Protein AF-A0A2N9AHM5-F1 (afdb_monomer)

Mean predicted aligned error: 14.9 Å

Foldseek 3Di:
DPDPVVVVVVVVVPPPPPPVCPPCPPPVNVVVVVVVCCVPPVPQWDKDFDPQCRQQQADDPVRPDGDPQCRSRRTDTDHRPPPPPPPPDD

pLDDT: mean 75.4, std 16.94, range [47.31, 95.38]

InterPro domains:
  IPR036410 Heat shock protein DnaJ, cysteine-rich domain superfamily [SSF57938] (43-78)

Organism: Methylorubrum extorquens (NCBI:txid408)

Nearest PDB structures (foldseek):
  5x8t-assembly1_N  TM=2.415E-01  e=5.260E+00  Spinacia oleracea

Structure (mmCIF, N/CA/C/O backbone):
data_AF-A0A2N9AHM5-F1
#
_entry.id   AF-A0A2N9AHM5-F1
#
loop_
_atom_site.group_PDB
_atom_site.id
_atom_site.ty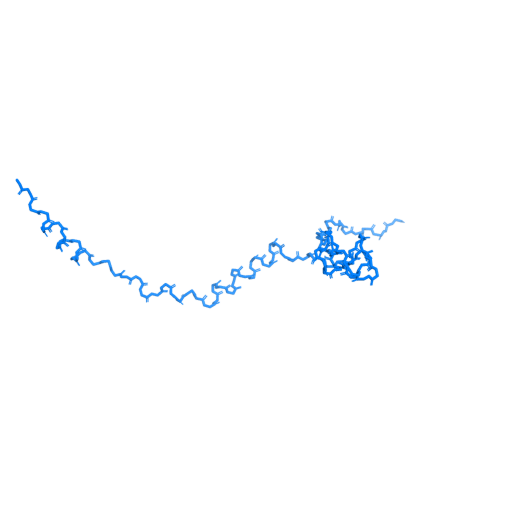pe_symbol
_atom_site.label_atom_id
_atom_site.label_alt_id
_atom_site.label_comp_id
_atom_site.label_asym_id
_atom_site.label_entity_id
_atom_site.label_seq_id
_atom_site.pdbx_PDB_ins_code
_atom_site.Cartn_x
_atom_site.Cartn_y
_atom_site.Cartn_z
_atom_site.occupancy
_atom_site.B_iso_or_equiv
_atom_site.auth_seq_id
_atom_site.auth_comp_id
_atom_site.auth_asym_id
_atom_site.auth_atom_id
_atom_site.pdbx_PDB_model_num
ATOM 1 N N . MET A 1 1 ? -50.444 37.785 1.048 1.00 47.81 1 MET A N 1
ATOM 2 C CA . MET A 1 1 ? -49.025 38.192 0.961 1.00 47.81 1 MET A CA 1
ATOM 3 C C . MET A 1 1 ? -48.341 37.740 2.241 1.00 47.81 1 MET A C 1
ATOM 5 O O . MET A 1 1 ? -48.337 38.471 3.218 1.00 47.81 1 MET A O 1
ATOM 9 N N . SER A 1 2 ? -47.896 36.481 2.276 1.00 48.78 2 SER A N 1
ATOM 10 C CA . SER A 1 2 ? -47.300 35.887 3.477 1.00 48.78 2 SER A CA 1
ATOM 11 C C . SER A 1 2 ? -45.874 36.409 3.613 1.00 48.78 2 SER A C 1
ATOM 13 O O . SER A 1 2 ? -45.036 36.163 2.743 1.00 48.78 2 SER A O 1
ATOM 15 N N . ASN A 1 3 ? -45.636 37.202 4.654 1.00 53.72 3 ASN A N 1
ATOM 16 C CA . ASN A 1 3 ? -44.383 37.905 4.872 1.00 53.72 3 ASN A CA 1
ATOM 17 C C . ASN A 1 3 ? -43.230 36.908 5.042 1.00 53.72 3 ASN A C 1
ATOM 19 O O . ASN A 1 3 ? -43.149 36.156 6.010 1.00 53.72 3 ASN A O 1
ATOM 23 N N . ARG A 1 4 ? -42.302 36.941 4.080 1.00 53.25 4 ARG A N 1
ATOM 24 C CA . ARG A 1 4 ? -41.071 36.133 4.006 1.00 53.25 4 ARG A CA 1
ATOM 25 C C . ARG A 1 4 ? -40.168 36.280 5.245 1.00 53.25 4 ARG A C 1
ATOM 27 O O . ARG A 1 4 ? -39.238 35.500 5.430 1.00 53.25 4 ARG A O 1
ATOM 34 N N . THR A 1 5 ? -40.426 37.288 6.071 1.00 55.28 5 THR A N 1
ATOM 35 C CA . THR A 1 5 ? -39.710 37.613 7.305 1.00 55.28 5 THR A CA 1
ATOM 36 C C . THR A 1 5 ? -40.076 36.709 8.482 1.00 55.28 5 THR A C 1
ATOM 38 O O . THR A 1 5 ? -39.180 36.374 9.249 1.00 55.28 5 THR A O 1
ATOM 41 N N . GLU A 1 6 ? -41.316 36.223 8.602 1.00 53.44 6 GLU A N 1
ATOM 42 C CA . GLU A 1 6 ? -41.719 35.392 9.755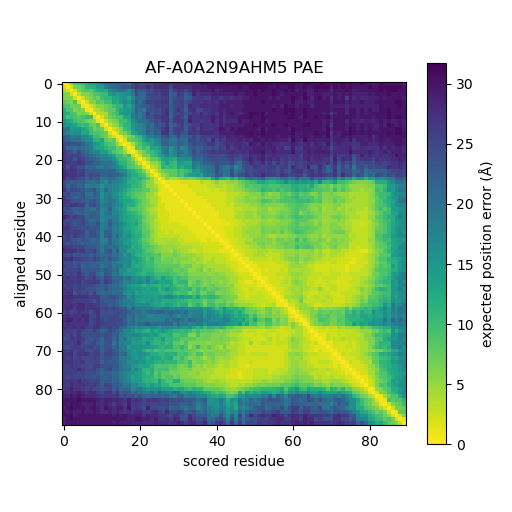 1.00 53.44 6 GLU A CA 1
ATOM 43 C C . GLU A 1 6 ? -41.149 33.966 9.680 1.00 53.44 6 GLU A C 1
ATOM 45 O O . GLU A 1 6 ? -40.716 33.402 10.685 1.00 53.44 6 GLU A O 1
ATOM 50 N N . ALA A 1 7 ? -41.012 33.419 8.468 1.00 51.81 7 ALA A N 1
ATOM 51 C CA . ALA A 1 7 ? -40.420 32.097 8.246 1.00 51.81 7 ALA A CA 1
ATOM 52 C C . ALA A 1 7 ? -38.931 32.018 8.644 1.00 51.81 7 ALA A C 1
ATOM 54 O O . ALA A 1 7 ? -38.440 30.951 9.008 1.00 51.81 7 ALA A O 1
ATOM 55 N N . ARG A 1 8 ? -38.201 33.142 8.602 1.00 51.41 8 ARG A N 1
ATOM 56 C CA . ARG A 1 8 ? -36.785 33.192 9.006 1.00 51.41 8 ARG A CA 1
ATOM 57 C C . ARG A 1 8 ? -36.600 33.206 10.522 1.00 51.41 8 ARG A C 1
ATOM 59 O O . ARG A 1 8 ? -35.613 32.659 10.998 1.00 51.41 8 ARG A O 1
ATOM 66 N N . VAL A 1 9 ? -37.539 33.784 11.272 1.00 52.81 9 VAL A N 1
ATOM 67 C CA . VAL A 1 9 ? -37.455 33.871 12.740 1.00 52.81 9 VAL A CA 1
ATOM 68 C C . VAL A 1 9 ? -37.778 32.518 13.391 1.00 52.81 9 VAL A C 1
ATOM 70 O O . VAL A 1 9 ? -37.095 32.110 14.327 1.00 52.81 9 VAL A O 1
ATOM 73 N N . SER A 1 10 ? -38.724 31.751 12.834 1.00 50.97 10 SER A N 1
ATOM 74 C CA . SER A 1 10 ? -39.058 30.400 13.325 1.00 50.97 10 SER A CA 1
ATOM 75 C C . SER A 1 10 ? -37.929 29.370 13.162 1.00 50.97 10 SER A C 1
ATOM 77 O O . SER A 1 10 ? -37.804 28.458 13.981 1.00 50.97 10 SER A O 1
ATOM 79 N N . ALA A 1 11 ? -37.077 29.515 12.142 1.00 51.16 11 ALA A N 1
ATOM 80 C CA . ALA A 1 11 ? -35.930 28.627 11.939 1.00 51.16 11 ALA A CA 1
ATOM 81 C C . ALA A 1 11 ? -34.814 28.843 12.980 1.00 51.16 11 ALA A C 1
ATOM 83 O O . ALA A 1 11 ? -34.097 27.904 13.303 1.00 51.16 11 ALA A O 1
ATOM 84 N N . VAL A 1 12 ? -34.697 30.053 13.543 1.00 51.28 12 VAL A N 1
ATOM 85 C CA . VAL A 1 12 ? -33.713 30.381 14.594 1.00 51.28 12 VAL A CA 1
ATOM 86 C C . VAL A 1 12 ? -34.140 29.832 15.966 1.00 51.28 12 VAL A C 1
ATOM 88 O O . VAL A 1 12 ? -33.292 29.500 16.786 1.00 51.28 12 VAL A O 1
ATOM 91 N N . LEU A 1 13 ? -35.448 29.680 16.204 1.00 48.62 13 LEU A N 1
ATOM 92 C CA . LEU A 1 13 ? -36.032 29.142 17.446 1.00 48.62 13 LEU A CA 1
ATOM 93 C C . LEU A 1 13 ? -36.136 27.608 17.476 1.00 48.62 13 LEU A C 1
ATOM 95 O O . LEU A 1 13 ? -36.430 27.023 18.518 1.00 48.62 13 LEU A O 1
ATOM 99 N N . SER A 1 14 ? -35.882 26.945 16.348 1.00 54.34 14 SER A N 1
ATOM 100 C CA . SER A 1 14 ? -35.742 25.492 16.302 1.00 54.34 14 SER A CA 1
ATOM 101 C C . SER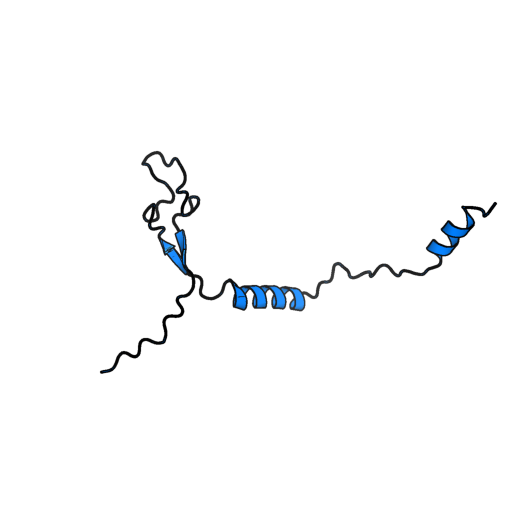 A 1 14 ? -34.343 25.157 16.799 1.00 54.34 14 SER A C 1
ATOM 103 O O . SER A 1 14 ? -33.415 25.137 15.999 1.00 54.34 14 SER A O 1
ATOM 105 N N . GLY A 1 15 ? -34.191 24.972 18.113 1.00 51.22 15 GLY A N 1
ATOM 106 C CA . GLY A 1 15 ? -32.950 24.615 18.803 1.00 51.22 15 GLY A CA 1
ATOM 107 C C . GLY A 1 15 ? -32.248 23.390 18.214 1.00 51.22 15 GLY A C 1
ATOM 108 O O . GLY A 1 15 ? -32.257 22.306 18.787 1.00 51.22 15 GLY A O 1
ATOM 109 N N . GLN A 1 16 ? -31.605 23.566 17.068 1.00 51.72 16 GLN A N 1
ATOM 110 C CA . GLN A 1 16 ? -30.618 22.655 16.535 1.00 51.72 16 GLN A CA 1
ATOM 111 C C . GLN A 1 16 ? -29.341 22.966 17.294 1.00 51.72 16 GLN A C 1
ATOM 113 O O . GLN A 1 16 ? -28.500 23.738 16.831 1.00 51.72 16 GLN A O 1
ATOM 118 N N . ALA A 1 17 ? -29.256 22.390 18.497 1.00 48.84 17 ALA A N 1
ATOM 119 C CA . ALA A 1 17 ? -28.002 22.165 19.188 1.00 48.84 17 ALA A CA 1
ATOM 120 C C . ALA A 1 17 ? -27.031 21.613 18.145 1.00 48.84 17 ALA A C 1
ATOM 122 O O . ALA A 1 17 ? -27.168 20.481 17.672 1.00 48.84 17 ALA A O 1
ATOM 123 N N . GLN A 1 18 ? -26.124 22.473 17.695 1.00 51.06 18 GLN A N 1
ATOM 124 C CA . GLN A 1 18 ? -25.004 22.052 16.880 1.00 51.06 18 GLN A CA 1
ATOM 125 C C . GLN A 1 18 ? -24.312 20.973 17.713 1.00 51.06 18 GLN A C 1
ATOM 127 O O . GLN A 1 18 ? -24.004 21.259 18.868 1.00 51.06 18 GLN A O 1
ATOM 132 N N . PRO A 1 19 ? -24.130 19.732 17.222 1.00 57.03 19 PRO A N 1
ATOM 133 C CA . PRO A 1 19 ? -23.477 18.695 18.001 1.00 57.03 19 PRO A CA 1
ATOM 134 C C . PRO A 1 19 ? -22.028 19.124 18.213 1.00 57.03 19 PRO A C 1
ATOM 136 O O . PRO A 1 19 ? -21.137 18.890 17.394 1.00 57.03 19 PRO A O 1
ATOM 139 N N . GLU A 1 20 ? -21.807 19.799 19.329 1.00 56.72 20 GLU A N 1
ATOM 140 C CA . GLU A 1 20 ? -20.548 20.336 19.815 1.00 56.72 20 GLU A CA 1
ATOM 141 C C . GLU A 1 20 ? -19.664 19.200 20.343 1.00 56.72 20 GLU A C 1
ATOM 143 O O . GLU A 1 20 ? -19.214 19.168 21.480 1.00 56.72 20 GLU A O 1
ATOM 148 N N . ALA A 1 21 ? -19.439 18.211 19.478 1.00 54.00 21 ALA A N 1
ATOM 149 C CA . ALA A 1 21 ? -18.460 17.147 19.636 1.00 54.00 21 ALA A CA 1
ATOM 150 C C . ALA A 1 21 ? -18.108 16.443 18.310 1.00 54.00 21 ALA A C 1
ATOM 152 O O . ALA A 1 21 ? -17.500 15.378 18.349 1.00 54.00 21 ALA A O 1
ATOM 153 N N . ALA A 1 22 ? -18.394 17.020 17.135 1.00 51.50 22 ALA A N 1
ATOM 154 C CA . ALA A 1 22 ? -18.000 16.431 15.841 1.00 51.50 22 ALA A CA 1
ATOM 155 C C . ALA A 1 22 ? -16.467 16.282 15.639 1.00 51.50 22 ALA A C 1
ATOM 157 O O . ALA A 1 22 ? -16.019 15.768 14.623 1.00 51.50 22 ALA A O 1
ATOM 158 N N . TRP A 1 23 ? -15.660 16.732 16.607 1.00 53.91 23 TRP A N 1
ATOM 159 C CA . TRP A 1 23 ? -14.196 16.642 16.623 1.00 53.91 23 TRP A CA 1
ATOM 160 C C . TRP A 1 23 ? -13.638 15.684 17.686 1.00 53.91 23 TRP A C 1
ATOM 162 O O . TRP A 1 23 ? -12.421 15.528 17.803 1.00 53.91 23 TRP A O 1
ATOM 172 N N . ARG A 1 24 ? -14.503 15.029 18.470 1.00 57.75 24 ARG A N 1
ATOM 173 C CA . ARG A 1 24 ? -14.115 13.974 19.414 1.00 57.75 24 ARG A CA 1
ATOM 174 C C . ARG A 1 24 ? -14.588 12.628 18.891 1.00 57.75 24 ARG A C 1
ATOM 176 O O . ARG A 1 24 ? -15.320 11.915 19.568 1.00 57.75 24 ARG A O 1
ATOM 183 N N . ASP A 1 25 ? -14.121 12.260 17.703 1.00 64.00 25 ASP A N 1
ATOM 184 C CA . ASP A 1 25 ? -14.056 10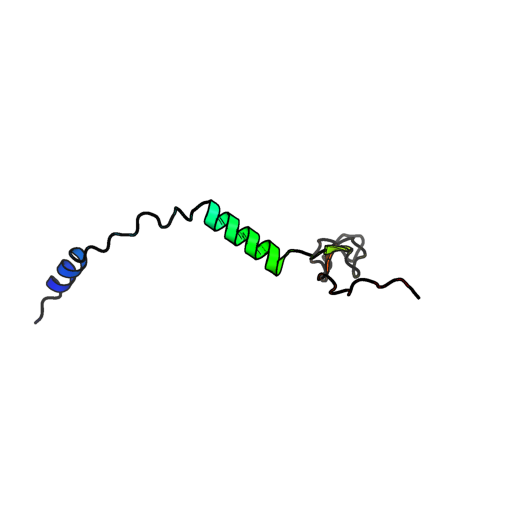.847 17.355 1.00 64.00 25 ASP A CA 1
ATOM 185 C C . ASP A 1 25 ? -13.204 10.176 18.430 1.00 64.00 25 ASP A C 1
ATOM 187 O O . ASP A 1 25 ? -11.980 10.394 18.499 1.00 64.00 25 ASP A O 1
ATOM 191 N N . ASP A 1 26 ? -13.878 9.435 19.310 1.00 83.94 26 ASP A N 1
ATOM 192 C CA . ASP A 1 26 ? -13.275 8.774 20.452 1.00 83.94 26 ASP A CA 1
ATOM 193 C C . ASP A 1 26 ? -11.968 8.105 20.005 1.00 83.94 26 ASP A C 1
ATOM 195 O O . ASP A 1 26 ? -11.902 7.397 18.991 1.00 83.94 26 ASP A O 1
ATOM 199 N N . PHE A 1 27 ? -10.870 8.431 20.688 1.00 85.06 27 PHE A N 1
ATOM 200 C CA . PHE A 1 27 ? -9.543 7.981 20.275 1.00 85.06 27 PHE A CA 1
ATOM 201 C C . PHE A 1 27 ? -9.498 6.452 20.128 1.00 85.06 27 PHE A C 1
ATOM 203 O O . PHE A 1 27 ? -8.844 5.948 19.205 1.00 85.06 27 PHE A O 1
ATOM 210 N N . HIS A 1 28 ? -10.230 5.722 20.978 1.00 89.62 28 HIS A N 1
ATOM 211 C CA . HIS A 1 28 ? -10.337 4.273 20.886 1.00 89.62 28 HIS A CA 1
ATOM 212 C C . HIS A 1 28 ? -11.154 3.847 19.671 1.00 89.62 28 HIS A C 1
ATOM 214 O O . HIS A 1 28 ? -10.717 2.933 18.971 1.00 89.62 28 HIS A O 1
ATOM 220 N N . ALA A 1 29 ? -12.253 4.535 19.351 1.00 88.81 29 ALA A N 1
ATOM 221 C CA . ALA A 1 29 ? -13.031 4.272 18.139 1.00 88.81 29 ALA A CA 1
ATOM 222 C C . ALA A 1 29 ? -12.173 4.386 16.862 1.00 88.81 29 ALA A C 1
ATOM 224 O O . ALA A 1 29 ? -12.102 3.434 16.081 1.00 88.81 29 ALA A O 1
ATOM 225 N N . ARG A 1 30 ? -11.394 5.467 16.693 1.00 90.06 30 ARG A N 1
ATOM 226 C CA . ARG A 1 30 ? -10.491 5.628 15.527 1.00 90.06 30 ARG A CA 1
ATOM 227 C C . ARG A 1 30 ? -9.389 4.570 15.473 1.00 90.06 30 ARG A C 1
ATOM 229 O O . ARG A 1 30 ? -8.952 4.150 14.400 1.00 90.06 30 ARG A O 1
ATOM 236 N N . LYS A 1 31 ? -8.876 4.148 16.632 1.00 93.00 31 LYS A N 1
ATOM 237 C CA . LYS A 1 31 ? -7.868 3.078 16.714 1.00 93.00 31 LYS A CA 1
ATOM 238 C C . LYS A 1 31 ? -8.472 1.717 16.369 1.00 93.00 31 LYS A C 1
ATOM 240 O O . LYS A 1 31 ? -7.803 0.936 15.689 1.00 93.00 31 LYS A O 1
ATOM 245 N N . ALA A 1 32 ? -9.704 1.453 16.798 1.00 94.06 32 ALA A N 1
ATOM 246 C CA . ALA A 1 32 ? -10.439 0.237 16.478 1.00 94.06 32 ALA A CA 1
ATOM 247 C C . ALA A 1 32 ? -10.725 0.145 14.975 1.00 94.06 32 ALA A C 1
ATOM 249 O O . ALA A 1 32 ? -10.452 -0.893 14.379 1.00 94.06 32 ALA A O 1
ATOM 250 N N . GLU A 1 33 ? -11.156 1.236 14.342 1.00 92.12 33 GLU A N 1
ATOM 251 C CA . GLU A 1 33 ? -11.388 1.286 12.896 1.00 92.12 33 GLU A CA 1
ATOM 252 C C . GLU A 1 33 ? -10.105 1.000 12.098 1.00 92.12 33 GLU A C 1
ATOM 254 O O . GLU A 1 33 ? -10.080 0.106 11.249 1.00 92.12 33 GLU A O 1
ATOM 259 N N . ARG A 1 34 ? -8.988 1.672 12.425 1.00 94.12 34 ARG A N 1
ATOM 260 C CA . ARG A 1 34 ? -7.692 1.403 11.769 1.00 94.12 34 ARG A CA 1
ATOM 261 C C . ARG A 1 34 ? -7.237 -0.044 11.948 1.00 94.12 34 ARG A C 1
ATOM 263 O O . ARG A 1 34 ? -6.665 -0.623 11.023 1.00 94.12 34 ARG A O 1
ATOM 270 N N . ARG A 1 35 ? -7.486 -0.631 13.123 1.00 95.38 35 ARG A N 1
ATOM 271 C CA . ARG A 1 35 ? -7.197 -2.044 13.387 1.00 95.38 35 ARG A CA 1
ATOM 272 C C . ARG A 1 35 ? -8.055 -2.951 12.506 1.00 95.38 35 ARG A C 1
ATOM 274 O O . ARG A 1 35 ? -7.495 -3.823 11.852 1.00 95.38 35 ARG A O 1
ATOM 281 N N . GLN A 1 36 ? -9.368 -2.730 12.447 1.00 95.06 36 GLN A N 1
ATOM 282 C CA . GLN A 1 36 ? -10.279 -3.524 11.615 1.00 95.06 36 GLN A CA 1
ATOM 283 C C . GLN A 1 36 ? -9.900 -3.443 10.130 1.00 95.06 36 GLN A C 1
ATOM 285 O O . GLN A 1 36 ? -9.848 -4.466 9.449 1.00 95.06 36 GLN A O 1
ATOM 290 N N . HIS A 1 37 ? -9.558 -2.247 9.639 1.00 93.44 37 HIS A N 1
ATOM 291 C CA . HIS A 1 37 ? -9.072 -2.057 8.273 1.00 93.44 37 HIS A CA 1
ATOM 292 C C . HIS A 1 37 ? -7.777 -2.841 8.015 1.00 93.44 37 HIS A C 1
ATOM 294 O O . HIS A 1 37 ? -7.653 -3.533 7.002 1.00 93.44 37 HIS A O 1
ATOM 300 N N . PHE A 1 38 ? -6.811 -2.768 8.937 1.00 92.19 38 PHE A N 1
ATOM 301 C CA . PHE A 1 38 ? -5.569 -3.526 8.822 1.00 92.19 38 PHE A CA 1
ATOM 302 C C . PHE A 1 38 ? -5.828 -5.034 8.796 1.00 92.19 38 PHE A C 1
ATOM 304 O O . PHE A 1 38 ? -5.324 -5.721 7.911 1.00 92.19 38 PHE A O 1
ATOM 311 N N . GLU A 1 39 ? -6.631 -5.544 9.729 1.00 92.25 39 GLU A N 1
ATOM 312 C CA . GLU A 1 39 ? -6.935 -6.972 9.841 1.00 92.25 39 GLU A CA 1
ATOM 313 C C . GLU A 1 39 ? -7.646 -7.517 8.605 1.0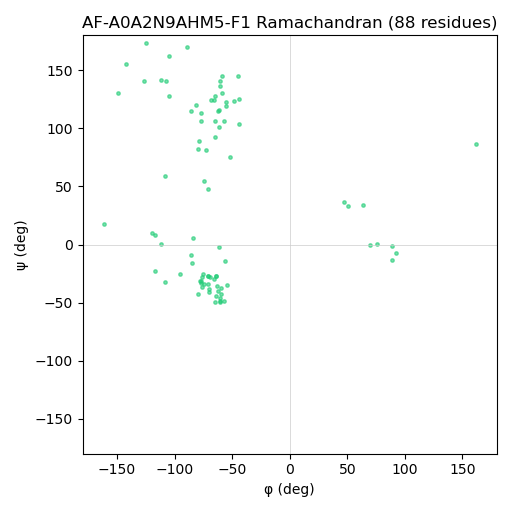0 92.25 39 GLU A C 1
ATOM 315 O O . GLU A 1 39 ? -7.315 -8.614 8.162 1.00 92.25 39 GLU A O 1
ATOM 320 N N . ARG A 1 40 ? -8.581 -6.749 8.036 1.00 88.62 40 ARG A N 1
ATOM 321 C CA . ARG A 1 40 ? -9.383 -7.184 6.892 1.00 88.62 40 ARG A CA 1
ATOM 322 C C . ARG A 1 40 ? -8.647 -7.069 5.559 1.00 88.62 40 ARG A C 1
ATOM 324 O O . ARG A 1 40 ? -8.769 -7.966 4.733 1.00 88.62 40 ARG A O 1
ATOM 331 N N . TYR A 1 41 ? -7.917 -5.976 5.334 1.00 88.75 41 TYR A N 1
ATOM 332 C CA . TYR A 1 41 ? -7.432 -5.638 3.990 1.00 88.75 41 TYR A CA 1
ATOM 333 C C . TYR A 1 41 ? -5.914 -5.621 3.844 1.00 88.75 41 TYR A C 1
ATOM 335 O O . TYR A 1 41 ? -5.426 -5.758 2.729 1.00 88.75 41 TYR A O 1
ATOM 343 N N . VAL A 1 42 ? -5.155 -5.439 4.928 1.00 87.69 42 VAL A N 1
ATOM 344 C CA . VAL A 1 42 ? -3.693 -5.248 4.856 1.00 87.69 42 VAL A CA 1
ATOM 345 C C . VAL A 1 42 ? -2.935 -6.464 5.38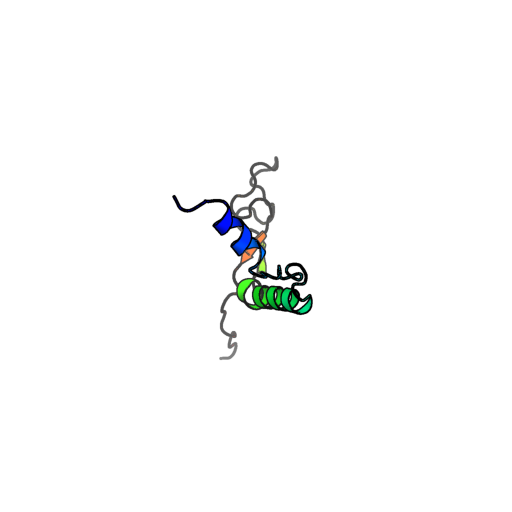0 1.00 87.69 42 VAL A C 1
ATOM 347 O O . VAL A 1 42 ? -1.851 -6.788 4.889 1.00 87.69 42 VAL A O 1
ATOM 350 N N . LYS A 1 43 ? -3.496 -7.165 6.367 1.00 88.44 43 LYS A N 1
ATOM 351 C CA . LYS A 1 43 ? -2.869 -8.321 7.001 1.00 88.44 43 LYS A CA 1
ATOM 352 C C . LYS A 1 43 ? -2.576 -9.402 5.958 1.00 88.44 43 LYS A C 1
ATOM 354 O O . LYS A 1 43 ? -3.433 -9.782 5.171 1.00 88.44 43 LYS A O 1
ATOM 359 N N . GLY A 1 44 ? -1.340 -9.896 5.963 1.00 88.00 44 GLY A N 1
ATOM 360 C CA . GLY A 1 44 ? -0.897 -10.971 5.073 1.00 88.00 44 GLY A CA 1
ATOM 361 C C . GLY A 1 44 ? -0.353 -10.520 3.715 1.00 88.00 44 GLY A C 1
ATOM 362 O O . GLY A 1 44 ? 0.328 -11.312 3.068 1.00 88.00 44 GLY A O 1
ATOM 363 N N . TRP A 1 45 ? -0.552 -9.264 3.304 1.00 90.31 45 TRP A N 1
ATOM 364 C CA . TRP A 1 45 ? 0.099 -8.734 2.104 1.00 90.31 45 TRP A CA 1
ATOM 365 C C . TRP A 1 45 ? 1.603 -8.608 2.328 1.00 90.31 45 TRP A C 1
ATOM 367 O O . TRP A 1 45 ? 2.055 -7.935 3.257 1.00 90.31 45 TRP A O 1
ATOM 377 N N . LYS A 1 46 ? 2.390 -9.240 1.457 1.00 88.50 46 LYS A N 1
ATOM 378 C CA . LYS A 1 46 ? 3.855 -9.226 1.535 1.00 88.50 46 LYS A CA 1
ATOM 379 C C . LYS A 1 46 ? 4.422 -8.349 0.430 1.00 88.50 46 LYS A C 1
ATOM 381 O O . LYS A 1 46 ? 3.929 -8.357 -0.695 1.00 88.50 46 LYS A O 1
ATOM 386 N N . LEU A 1 47 ? 5.464 -7.590 0.752 1.00 90.56 47 LEU A N 1
ATOM 387 C CA . LEU A 1 47 ? 6.253 -6.886 -0.252 1.00 90.56 47 LEU A CA 1
ATOM 388 C C . LEU A 1 47 ? 7.322 -7.842 -0.769 1.00 90.56 47 LEU A C 1
ATOM 390 O O . LEU A 1 47 ? 8.200 -8.244 -0.012 1.00 90.56 47 LEU A O 1
ATOM 394 N N . GLN A 1 48 ? 7.227 -8.196 -2.043 1.00 90.75 48 GLN A N 1
ATOM 395 C CA . GLN A 1 48 ? 8.242 -8.962 -2.755 1.00 90.75 48 GLN A CA 1
ATOM 396 C C . GLN A 1 48 ? 9.021 -8.047 -3.688 1.00 90.75 48 GLN A C 1
ATOM 398 O O . GLN A 1 48 ? 8.585 -6.935 -3.998 1.00 90.75 48 GLN A O 1
ATOM 403 N N . THR A 1 49 ? 10.186 -8.500 -4.131 1.00 92.88 49 THR A N 1
ATOM 404 C CA . THR A 1 49 ? 10.934 -7.817 -5.184 1.00 92.88 49 THR A CA 1
ATOM 405 C C . THR A 1 49 ? 10.098 -7.762 -6.460 1.00 92.88 49 THR A C 1
ATOM 407 O O . THR A 1 49 ? 9.414 -8.715 -6.831 1.00 92.88 49 THR A O 1
ATOM 410 N N . CYS A 1 50 ? 10.099 -6.604 -7.117 1.00 92.19 50 CYS A N 1
ATOM 411 C CA . CYS A 1 50 ? 9.415 -6.447 -8.392 1.00 92.19 50 CYS A CA 1
ATOM 412 C C . CYS A 1 50 ? 10.096 -7.326 -9.443 1.00 92.19 50 CYS A C 1
ATOM 414 O O . CYS A 1 50 ? 11.291 -7.169 -9.683 1.00 92.19 50 CYS A O 1
ATOM 416 N N . THR A 1 51 ? 9.335 -8.203 -10.094 1.00 88.75 51 THR A N 1
ATOM 417 C CA . THR A 1 51 ? 9.845 -9.125 -11.120 1.00 88.75 51 THR A CA 1
ATOM 418 C C . THR A 1 51 ? 10.233 -8.414 -12.414 1.00 88.75 51 THR A C 1
ATOM 420 O O . THR A 1 51 ? 11.126 -8.872 -13.113 1.00 88.75 51 THR A O 1
ATOM 423 N N . ALA A 1 52 ? 9.612 -7.271 -12.721 1.00 86.19 52 ALA A N 1
ATOM 424 C CA . ALA A 1 52 ? 9.853 -6.546 -13.970 1.00 86.19 52 ALA A CA 1
ATOM 425 C C . ALA A 1 52 ? 11.155 -5.725 -13.972 1.00 86.19 52 ALA A C 1
ATOM 427 O O . ALA A 1 52 ? 11.753 -5.530 -15.021 1.00 86.19 52 ALA A O 1
ATOM 428 N N . CYS A 1 53 ? 11.585 -5.217 -12.813 1.00 89.69 53 CYS A N 1
ATOM 429 C CA . CYS A 1 53 ? 12.832 -4.446 -12.676 1.00 89.69 53 CYS A CA 1
ATOM 430 C C . CYS A 1 53 ? 13.832 -5.096 -11.714 1.00 89.69 53 CYS A C 1
ATOM 432 O O . CYS A 1 53 ? 14.788 -4.449 -11.292 1.00 89.69 53 CYS A O 1
ATOM 434 N N . SER A 1 54 ? 13.572 -6.337 -11.296 1.00 88.81 54 SER A N 1
ATOM 435 C CA . SER A 1 54 ? 14.402 -7.098 -10.353 1.00 88.81 54 SER A CA 1
ATOM 436 C C . SER A 1 54 ? 14.755 -6.336 -9.068 1.00 88.81 54 SER A C 1
ATOM 438 O O . SER A 1 54 ? 15.830 -6.506 -8.504 1.00 88.81 54 SER A O 1
ATOM 440 N N . GLY A 1 55 ? 13.854 -5.471 -8.595 1.00 88.50 55 GLY A N 1
ATOM 441 C CA . GLY A 1 55 ? 14.075 -4.668 -7.390 1.00 88.50 55 GLY A CA 1
ATOM 442 C C . GLY A 1 55 ? 14.680 -3.277 -7.597 1.00 88.50 55 GLY A C 1
ATOM 443 O O . GLY A 1 55 ? 14.706 -2.503 -6.645 1.00 88.50 55 GLY A O 1
ATOM 444 N N . LEU A 1 56 ? 15.104 -2.915 -8.811 1.00 86.88 56 LEU A N 1
ATOM 445 C CA . LEU A 1 56 ? 15.760 -1.626 -9.083 1.00 86.88 56 LEU A CA 1
ATOM 446 C C . LEU A 1 56 ? 14.789 -0.437 -9.103 1.00 86.88 56 LEU A C 1
ATOM 448 O O . LEU A 1 56 ? 15.189 0.703 -8.888 1.00 86.88 56 LEU A O 1
ATOM 452 N N . GLY A 1 57 ? 13.510 -0.688 -9.392 1.00 87.56 57 GLY A N 1
ATOM 453 C CA . GLY A 1 57 ? 12.489 0.350 -9.555 1.00 87.56 57 GLY A CA 1
ATOM 454 C C . GLY A 1 57 ? 12.573 1.105 -10.886 1.00 87.56 57 GLY A C 1
ATOM 455 O O . GLY A 1 57 ? 11.758 1.984 -11.148 1.00 87.56 57 GLY A O 1
ATOM 456 N N . LEU A 1 58 ? 13.523 0.773 -11.750 1.00 89.06 58 LEU A N 1
ATOM 457 C CA . LEU A 1 58 ? 13.867 1.518 -12.961 1.00 89.06 58 LEU A CA 1
ATOM 458 C C . LEU A 1 58 ? 14.221 0.521 -14.070 1.00 89.06 58 LEU A C 1
ATOM 460 O O . LEU A 1 58 ? 14.593 -0.611 -13.760 1.00 89.06 58 LEU A O 1
ATOM 464 N N . TYR A 1 59 ? 14.072 0.919 -15.335 1.00 81.06 59 TYR A N 1
ATOM 465 C CA . TYR A 1 59 ? 14.361 0.030 -16.469 1.00 81.06 59 TYR A CA 1
ATOM 466 C C . TYR A 1 59 ? 15.772 0.181 -17.048 1.00 81.06 59 TYR A C 1
ATOM 468 O O . TYR A 1 59 ? 16.274 -0.775 -17.630 1.00 81.06 59 TYR A O 1
ATOM 476 N N . ASP A 1 60 ? 16.419 1.338 -16.893 1.00 80.81 60 ASP A N 1
ATOM 477 C CA . ASP A 1 60 ? 17.709 1.630 -17.521 1.00 80.81 60 ASP A CA 1
ATOM 478 C C . ASP A 1 60 ? 18.799 2.054 -16.513 1.00 80.81 60 ASP A C 1
ATOM 480 O O . ASP A 1 60 ? 18.558 2.255 -15.318 1.00 80.81 60 ASP A O 1
ATOM 484 N N . HIS A 1 61 ? 20.025 2.202 -17.022 1.00 74.38 61 HIS A N 1
ATOM 485 C CA . HIS A 1 61 ? 21.185 2.657 -16.252 1.00 74.38 61 HIS A CA 1
ATOM 486 C C . HIS A 1 61 ? 21.098 4.137 -15.838 1.00 74.38 61 HIS A C 1
ATOM 488 O O . HIS A 1 61 ? 21.627 4.502 -14.787 1.00 74.38 61 HIS A O 1
ATOM 494 N N . ASN A 1 62 ? 20.396 4.972 -16.615 1.00 77.75 62 ASN A N 1
ATOM 495 C CA . ASN A 1 62 ? 20.208 6.397 -16.325 1.00 77.75 62 ASN A CA 1
ATOM 496 C C . ASN A 1 62 ? 19.056 6.674 -15.355 1.00 77.75 62 ASN A C 1
ATOM 498 O O . ASN A 1 62 ? 18.761 7.833 -15.059 1.00 77.75 62 ASN A O 1
ATOM 502 N N . ARG A 1 63 ? 18.439 5.625 -14.803 1.00 70.94 63 ARG A N 1
ATOM 503 C CA . ARG A 1 63 ? 17.359 5.708 -13.818 1.00 70.94 63 ARG A CA 1
ATOM 504 C C . ARG A 1 63 ? 16.085 6.370 -14.362 1.00 70.94 63 ARG A C 1
ATOM 506 O O . ARG A 1 63 ? 15.358 7.025 -13.614 1.00 70.94 63 ARG A O 1
ATOM 513 N N . SER A 1 64 ? 15.781 6.167 -15.643 1.00 80.19 64 SER A N 1
ATOM 514 C CA . SER A 1 64 ? 14.594 6.665 -16.334 1.00 80.19 64 SER A CA 1
ATOM 515 C C . SER A 1 64 ? 14.138 5.725 -17.470 1.00 8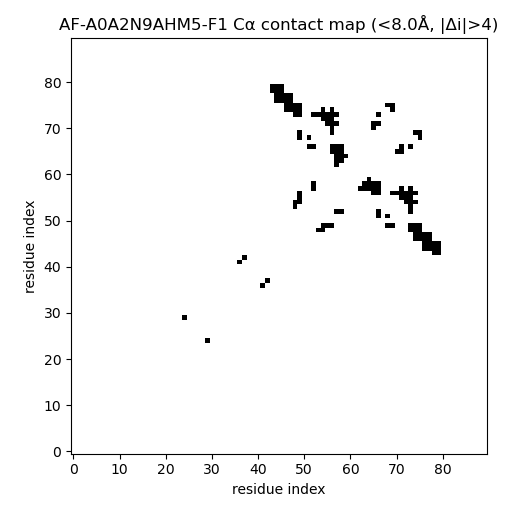0.19 64 SER A C 1
ATOM 517 O O . SER A 1 64 ? 14.929 5.386 -18.338 1.00 80.19 64 SER A O 1
ATOM 519 N N . PRO A 1 65 ? 12.857 5.331 -17.562 1.00 86.62 65 PRO A N 1
ATOM 520 C CA . PRO A 1 65 ? 11.733 5.732 -16.727 1.00 86.62 65 PRO A CA 1
ATOM 521 C C . PRO A 1 65 ? 11.565 4.832 -15.494 1.00 86.62 65 PRO A C 1
ATOM 523 O O . PRO A 1 65 ? 12.173 3.765 -15.359 1.00 86.62 65 PRO A O 1
ATOM 526 N N . ARG A 1 66 ? 10.687 5.260 -14.580 1.00 88.81 66 ARG A N 1
ATOM 527 C CA . ARG A 1 66 ? 10.271 4.431 -13.442 1.00 88.81 66 ARG A CA 1
ATOM 528 C C . ARG A 1 66 ? 9.614 3.148 -13.936 1.00 88.81 66 ARG A C 1
ATOM 530 O O . ARG A 1 66 ? 8.821 3.163 -14.875 1.00 88.81 66 ARG A O 1
ATOM 537 N N . CYS A 1 67 ? 9.909 2.044 -13.260 1.00 89.88 67 CYS A N 1
ATOM 538 C CA . CYS A 1 67 ? 9.281 0.767 -13.546 1.00 89.88 67 CYS A CA 1
ATOM 539 C C . CYS A 1 67 ? 7.772 0.876 -13.312 1.00 89.88 67 CYS A C 1
ATOM 541 O O . CYS A 1 67 ? 7.347 1.063 -12.173 1.00 89.88 67 CYS A O 1
AT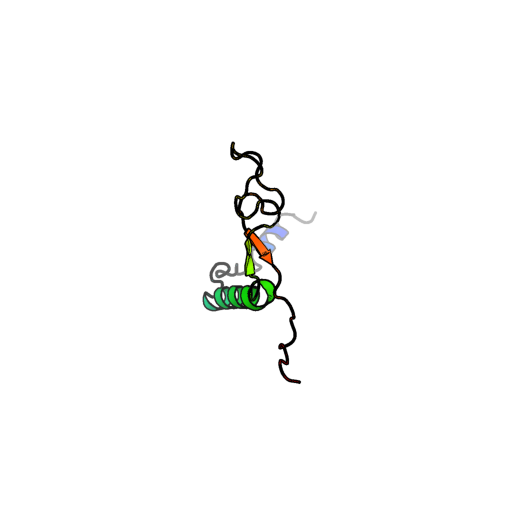OM 543 N N . GLY A 1 68 ? 6.975 0.724 -14.373 1.00 86.81 68 GLY A N 1
ATOM 544 C CA . GLY A 1 68 ? 5.513 0.826 -14.309 1.00 86.81 68 GLY A CA 1
ATOM 545 C C . GLY A 1 68 ? 4.857 -0.254 -13.444 1.00 86.81 68 GLY A C 1
ATOM 546 O O . GLY A 1 68 ? 3.825 -0.012 -12.836 1.00 86.81 68 GLY A O 1
ATOM 547 N N . CYS A 1 69 ? 5.489 -1.424 -13.303 1.00 85.94 69 CYS A N 1
ATOM 548 C CA . CYS A 1 69 ? 4.951 -2.515 -12.482 1.00 85.94 69 CYS A CA 1
ATOM 549 C C . CYS A 1 69 ? 5.024 -2.219 -10.970 1.00 85.94 69 CYS A C 1
ATOM 551 O O . CYS A 1 69 ? 4.138 -2.599 -10.210 1.00 85.94 69 CYS A O 1
ATOM 553 N N . CYS A 1 70 ? 6.056 -1.500 -10.517 1.00 90.56 70 CYS A N 1
ATOM 554 C CA . CYS A 1 70 ? 6.227 -1.144 -9.100 1.00 90.56 70 CYS A CA 1
ATOM 555 C C . CYS A 1 70 ? 6.188 0.366 -8.830 1.00 90.56 70 CYS A C 1
ATOM 557 O O . CYS A 1 70 ? 6.509 0.798 -7.721 1.00 90.56 70 CYS A O 1
ATOM 559 N N . ASN A 1 71 ? 5.849 1.176 -9.835 1.00 88.25 71 ASN A N 1
ATOM 560 C CA . ASN A 1 71 ? 5.866 2.642 -9.809 1.00 88.25 71 ASN A CA 1
ATOM 561 C C . ASN A 1 71 ? 7.153 3.255 -9.229 1.00 88.25 71 ASN A C 1
ATOM 563 O O . ASN A 1 71 ? 7.120 4.274 -8.538 1.00 88.25 71 ASN A O 1
ATOM 567 N N . GLY A 1 72 ? 8.307 2.637 -9.489 1.00 89.00 72 GLY A N 1
ATOM 568 C CA . GLY A 1 72 ? 9.590 3.132 -8.979 1.00 89.00 72 GLY A CA 1
ATOM 569 C C . GLY A 1 72 ? 10.012 2.623 -7.602 1.00 89.00 72 GLY A C 1
ATOM 570 O O . GLY A 1 72 ? 11.089 2.976 -7.141 1.00 89.00 72 GLY A O 1
ATOM 571 N N . THR A 1 73 ? 9.206 1.800 -6.928 1.00 90.56 73 THR A N 1
ATOM 572 C CA . THR A 1 73 ? 9.508 1.352 -5.553 1.00 90.56 73 THR A CA 1
ATOM 573 C C . THR A 1 73 ? 10.428 0.132 -5.480 1.00 90.56 73 THR A C 1
ATOM 575 O O . THR A 1 73 ? 10.924 -0.201 -4.405 1.00 90.56 73 THR A O 1
ATOM 578 N N . GLY A 1 74 ? 10.600 -0.585 -6.595 1.00 90.38 74 GLY A N 1
ATOM 579 C CA . GLY A 1 74 ? 11.328 -1.856 -6.649 1.00 90.38 74 GLY A CA 1
ATOM 580 C C . GLY A 1 74 ? 10.611 -3.015 -5.946 1.00 90.38 74 GLY A C 1
ATOM 581 O O . GLY A 1 74 ? 11.103 -4.141 -5.955 1.00 90.38 74 GLY A O 1
ATOM 582 N N . LYS A 1 75 ? 9.433 -2.788 -5.355 1.00 92.19 75 LYS A N 1
ATOM 583 C CA . LYS A 1 75 ? 8.691 -3.808 -4.610 1.00 92.19 75 LYS A CA 1
ATOM 584 C C . LYS A 1 75 ? 7.267 -3.928 -5.130 1.00 92.19 75 LYS A C 1
ATOM 586 O O . LYS A 1 75 ? 6.619 -2.932 -5.433 1.00 92.19 75 LYS A O 1
ATOM 591 N N . MET A 1 76 ? 6.775 -5.154 -5.207 1.00 90.69 76 MET A N 1
ATOM 592 C CA . MET A 1 76 ? 5.395 -5.461 -5.561 1.00 90.69 76 MET A CA 1
ATOM 593 C C . MET A 1 76 ? 4.673 -6.029 -4.342 1.00 90.69 76 MET A C 1
ATOM 595 O O . MET A 1 76 ? 5.246 -6.786 -3.558 1.00 90.69 76 MET A O 1
ATOM 599 N N . ARG A 1 77 ? 3.405 -5.654 -4.167 1.00 89.81 77 ARG A N 1
ATOM 600 C CA . ARG A 1 77 ? 2.543 -6.254 -3.146 1.00 89.81 77 ARG A CA 1
ATOM 601 C C . ARG A 1 77 ? 1.988 -7.564 -3.685 1.00 89.81 77 ARG A C 1
ATOM 603 O O . ARG A 1 77 ? 1.300 -7.568 -4.698 1.00 89.81 77 ARG A O 1
ATOM 610 N N . VAL A 1 78 ? 2.282 -8.653 -2.990 1.00 89.19 78 VAL A N 1
ATOM 611 C CA . VAL A 1 78 ? 1.761 -9.983 -3.294 1.00 89.19 78 VAL A CA 1
ATOM 612 C C . VAL A 1 78 ? 0.682 -10.305 -2.272 1.00 89.19 78 VAL A C 1
ATOM 614 O O . VAL A 1 78 ? 0.900 -10.160 -1.062 1.00 89.19 78 VAL A O 1
ATOM 617 N N . ALA A 1 79 ? -0.490 -10.692 -2.778 1.00 85.69 79 ALA A N 1
ATOM 618 C CA . ALA A 1 79 ? -1.608 -11.110 -1.948 1.00 85.69 79 ALA A CA 1
ATOM 619 C C . ALA A 1 79 ? -1.188 -12.303 -1.073 1.00 85.69 79 ALA A C 1
ATOM 621 O O . ALA A 1 79 ? -0.385 -13.132 -1.517 1.00 85.69 79 ALA A O 1
ATOM 622 N N . PRO A 1 80 ? -1.697 -12.405 0.167 1.00 83.19 80 PRO A N 1
ATOM 623 C CA . PRO A 1 80 ? -1.491 -13.605 0.961 1.00 83.19 80 PRO A CA 1
ATOM 624 C C . PRO A 1 80 ? -2.001 -14.801 0.159 1.00 83.19 80 PRO A C 1
ATOM 626 O O . PRO A 1 80 ? -3.177 -14.854 -0.197 1.00 83.19 80 PRO A O 1
ATOM 629 N N . SER A 1 81 ? -1.121 -15.749 -0.156 1.00 75.62 81 SER A N 1
ATOM 630 C CA . SER A 1 81 ? -1.577 -16.997 -0.744 1.00 75.62 81 SER A CA 1
ATOM 631 C C . SER A 1 81 ? -2.433 -17.711 0.295 1.00 75.62 81 SER A C 1
ATOM 633 O O . SER A 1 81 ? -1.994 -17.946 1.423 1.00 75.62 81 SER A O 1
ATOM 635 N N . THR A 1 82 ? -3.641 -18.112 -0.093 1.00 67.50 82 THR A N 1
ATOM 636 C CA . THR A 1 82 ? -4.421 -19.137 0.612 1.00 67.50 82 THR A CA 1
ATOM 637 C C . THR A 1 82 ? -3.763 -20.497 0.375 1.00 67.50 82 THR A C 1
ATOM 639 O O . THR A 1 82 ? -4.401 -21.449 -0.060 1.00 67.50 82 THR A O 1
ATOM 642 N N . ALA A 1 83 ? -2.443 -20.585 0.551 1.00 57.97 83 ALA A N 1
ATOM 643 C CA . ALA A 1 83 ? -1.766 -21.860 0.539 1.00 57.97 83 ALA A CA 1
ATOM 644 C C . ALA A 1 83 ? -2.311 -22.609 1.751 1.00 57.97 83 ALA A C 1
ATOM 646 O O . ALA A 1 83 ? -2.021 -22.252 2.895 1.00 57.97 83 ALA A O 1
ATOM 647 N N . LEU A 1 84 ? -3.170 -23.591 1.473 1.00 58.75 84 LEU A N 1
ATOM 648 C CA . LEU A 1 84 ? -3.579 -24.602 2.434 1.00 58.75 84 LEU A CA 1
ATOM 649 C C . LEU A 1 84 ? -2.322 -25.095 3.168 1.00 58.75 84 LEU A C 1
ATOM 651 O O . LEU A 1 84 ? -1.247 -25.125 2.550 1.00 58.75 84 LEU A O 1
ATOM 655 N N . PRO A 1 85 ? -2.419 -25.426 4.470 1.00 61.19 85 PRO A N 1
ATOM 656 C CA . PRO A 1 85 ? -1.276 -25.942 5.209 1.00 61.19 85 PRO A CA 1
ATOM 657 C C . PRO A 1 85 ? -0.649 -27.058 4.378 1.00 61.19 85 PRO A C 1
ATOM 659 O O . PRO A 1 85 ? -1.349 -27.977 3.952 1.00 61.19 85 PRO A O 1
ATOM 662 N N . ARG A 1 86 ? 0.646 -26.930 4.072 1.00 58.94 86 ARG A N 1
ATOM 663 C CA . ARG A 1 86 ? 1.382 -27.991 3.395 1.00 58.94 86 ARG A CA 1
ATOM 664 C C . ARG A 1 86 ? 1.331 -29.200 4.319 1.00 58.94 86 ARG A C 1
ATOM 666 O O . ARG A 1 86 ? 2.028 -29.228 5.327 1.00 58.94 86 ARG A O 1
ATOM 673 N N . THR A 1 87 ? 0.453 -30.152 4.028 1.00 62.84 87 THR A N 1
ATOM 674 C CA . THR A 1 87 ? 0.484 -31.470 4.651 1.00 62.84 87 THR A CA 1
ATOM 675 C C . THR A 1 87 ? 1.675 -32.195 4.038 1.00 62.84 87 THR A C 1
ATOM 677 O O . THR A 1 87 ? 1.545 -32.904 3.045 1.00 62.84 87 THR A O 1
ATOM 680 N N . GLU A 1 88 ? 2.866 -31.910 4.555 1.00 56.81 88 GLU A N 1
ATOM 681 C CA . GLU A 1 88 ? 4.062 -32.690 4.260 1.00 56.81 88 GLU A CA 1
ATOM 682 C C . GLU A 1 88 ? 3.963 -33.974 5.089 1.00 56.81 88 GLU A C 1
ATOM 684 O O . GLU A 1 88 ? 4.068 -33.936 6.314 1.00 56.81 88 GLU A O 1
ATOM 689 N N . GLY A 1 89 ? 3.671 -35.097 4.430 1.00 62.44 89 GLY A N 1
ATOM 690 C CA . GLY A 1 89 ? 3.605 -36.405 5.079 1.00 62.44 89 GLY A CA 1
ATOM 691 C C . GLY A 1 89 ? 2.851 -37.451 4.263 1.00 62.44 89 GLY A C 1
ATOM 692 O O . GLY A 1 89 ? 1.658 -37.650 4.480 1.00 62.44 89 GLY A O 1
ATOM 693 N N . ALA A 1 90 ? 3.563 -38.120 3.356 1.00 47.31 90 ALA A N 1
ATOM 694 C CA . ALA A 1 90 ? 3.268 -39.472 2.883 1.00 47.31 90 ALA A CA 1
ATOM 695 C C . ALA A 1 90 ? 4.595 -40.173 2.577 1.00 47.3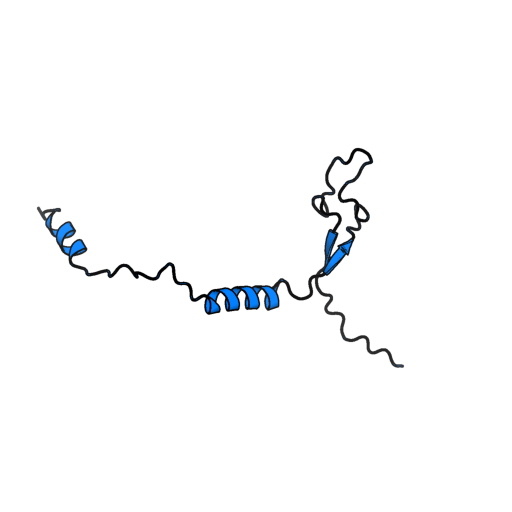1 90 ALA A C 1
ATOM 697 O O . ALA A 1 90 ? 5.434 -39.535 1.899 1.00 47.31 90 ALA A O 1
#

Solvent-accessible surface area (backbone atoms only — not comparable to full-atom values): 5715 Å² total; per-residue (Å²): 135,84,65,77,65,60,65,58,55,58,60,70,69,54,81,71,72,69,72,90,53,87,85,60,73,49,71,64,58,58,51,49,52,56,48,51,50,37,64,75,75,49,62,62,57,41,80,41,69,19,82,90,39,74,40,68,11,24,76,44,94,87,63,57,54,60,23,79,89,32,72,42,67,11,40,29,81,41,76,59,73,85,69,68,81,82,80,84,82,132

Sequence (90 aa):
MSNRTEARVSAVLSGQAQPEAAWRDDFHARKAERRQHFERYVKGWKLQTCTACSGLGLYDHNRSPRCGCCNGTGKMRVAPSTALPRTEGA

Secondary structure (DSSP, 8-state):
---TTHHHHHHHHS-----TTTT---HHHHHHHHHHHIIIIITT-EEEE-TTTTTSSBSSTT--SB-TTTTTSSEEEEPPP---------

Radius of gyration: 28.08 Å; Cα contacts (8 Å, |Δi|>4): 74; chains: 1; bounding box: 70×78×38 Å